Protein AF-A0A382FZZ2-F1 (afdb_monomer_lite)

Radius of gyration: 25.02 Å; chains: 1; bounding box: 49×43×67 Å

pLDDT: mean 79.89, std 11.91, range [37.25, 93.31]

Foldseek 3Di:
DDPDPPPDDPDDDDDDWDPDDKDKDWDKDDDPDPVDDIDIDIDIDDIPPDDQKDWDFWDDKDWDADPDQVPDPPSDRTDIDTHTDIDGPPDPPDDDDDDADPVRHD

Structure (mmCIF, N/CA/C/O backbone):
data_AF-A0A382FZZ2-F1
#
_entry.id   AF-A0A382FZZ2-F1
#
loop_
_atom_site.group_PDB
_atom_site.id
_atom_site.type_symbol
_atom_site.label_atom_id
_atom_site.label_alt_id
_atom_site.label_comp_id
_atom_site.label_asym_id
_atom_site.label_entity_id
_atom_site.label_seq_id
_atom_site.pdbx_PDB_ins_code
_atom_site.Cartn_x
_atom_site.Cartn_y
_atom_site.Cartn_z
_atom_site.occupancy
_atom_site.B_iso_or_equiv
_atom_site.auth_seq_id
_atom_site.auth_comp_id
_atom_site.auth_asym_id
_atom_site.auth_atom_id
_atom_site.pdbx_PDB_model_num
ATOM 1 N N . MET A 1 1 ? -27.585 -32.875 -39.257 1.00 37.25 1 MET A N 1
ATOM 2 C CA . MET A 1 1 ? -26.629 -32.694 -38.147 1.00 37.25 1 MET A CA 1
ATOM 3 C C . MET A 1 1 ? -25.947 -31.363 -38.400 1.00 37.25 1 MET A C 1
ATOM 5 O O . MET A 1 1 ? -25.185 -31.279 -39.349 1.00 37.25 1 MET A O 1
ATOM 9 N N . ASN A 1 2 ? -26.358 -30.299 -37.710 1.00 39.06 2 ASN A N 1
ATOM 10 C CA . ASN A 1 2 ? -25.849 -28.948 -37.953 1.00 39.06 2 ASN A CA 1
ATOM 11 C C . ASN A 1 2 ? -25.337 -28.413 -36.613 1.00 39.06 2 ASN A C 1
ATOM 13 O O . ASN A 1 2 ? -26.122 -28.051 -35.742 1.00 39.06 2 ASN A O 1
ATOM 17 N N . VAL A 1 3 ? -24.024 -28.528 -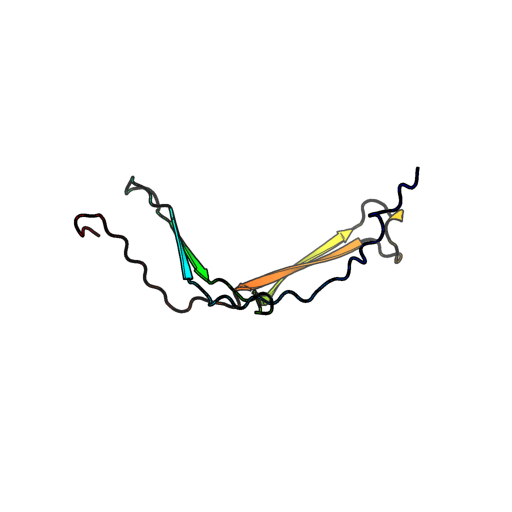36.417 1.00 53.41 3 VAL A N 1
ATOM 18 C CA . VAL A 1 3 ? -23.292 -28.116 -35.215 1.00 53.41 3 VAL A CA 1
ATOM 19 C C . VAL A 1 3 ? -22.624 -26.791 -35.560 1.00 53.41 3 VAL A C 1
ATOM 21 O O . VAL A 1 3 ? -21.484 -26.773 -36.000 1.00 53.41 3 VAL A O 1
ATOM 24 N N . LEU A 1 4 ? -23.372 -25.695 -35.464 1.00 53.62 4 LEU A N 1
ATOM 25 C CA . LEU A 1 4 ? -22.868 -24.336 -35.726 1.00 53.62 4 LEU A CA 1
ATOM 26 C C . LEU A 1 4 ? -23.446 -23.299 -34.745 1.00 53.62 4 LEU A C 1
ATOM 28 O O . LEU A 1 4 ? -23.337 -22.102 -34.964 1.00 53.62 4 LEU A O 1
ATOM 32 N N . GLY A 1 5 ? -24.067 -23.753 -33.652 1.00 49.72 5 GLY A N 1
ATOM 33 C CA . GLY A 1 5 ? -24.922 -22.909 -32.815 1.00 49.72 5 GLY A CA 1
ATOM 34 C C . GLY A 1 5 ? -24.243 -21.952 -31.829 1.00 49.72 5 GLY A C 1
ATOM 35 O O . GLY A 1 5 ? -24.954 -21.110 -31.300 1.00 49.72 5 GLY A O 1
ATOM 36 N N . CYS A 1 6 ? -22.935 -22.040 -31.546 1.00 57.19 6 CYS A N 1
ATOM 37 C CA . CYS A 1 6 ? -22.339 -21.244 -30.451 1.00 57.19 6 CYS A CA 1
ATOM 38 C C . CYS A 1 6 ? -20.872 -20.803 -30.656 1.00 57.19 6 CYS A C 1
ATOM 40 O O . CYS A 1 6 ? -20.178 -20.614 -29.666 1.00 57.19 6 CYS A O 1
ATOM 42 N N . ILE A 1 7 ? -20.349 -20.673 -31.884 1.00 58.19 7 ILE A N 1
ATOM 43 C CA . ILE A 1 7 ? -18.919 -20.306 -32.079 1.00 58.19 7 ILE A CA 1
ATOM 44 C C . ILE A 1 7 ? -18.717 -18.802 -32.366 1.00 58.19 7 ILE A C 1
ATOM 46 O O . ILE A 1 7 ? -17.592 -18.323 -32.372 1.00 58.19 7 ILE A O 1
ATOM 50 N N . THR A 1 8 ? -19.785 -18.021 -32.546 1.00 58.59 8 THR A N 1
ATOM 51 C CA . THR A 1 8 ? -19.684 -16.584 -32.862 1.00 58.59 8 THR A CA 1
ATOM 52 C C . THR A 1 8 ? -20.471 -15.738 -31.863 1.00 58.59 8 THR A C 1
ATOM 54 O O . THR A 1 8 ? -21.461 -15.105 -32.219 1.00 58.59 8 THR A O 1
ATOM 57 N N . THR A 1 9 ? -20.080 -15.760 -30.592 1.00 62.47 9 THR A N 1
ATOM 58 C CA . THR A 1 9 ? -20.335 -14.609 -29.717 1.00 62.47 9 THR A CA 1
ATOM 59 C C . THR A 1 9 ? -19.270 -13.575 -30.040 1.00 62.47 9 THR A C 1
ATOM 61 O O . THR A 1 9 ? -18.084 -13.869 -29.895 1.00 62.47 9 THR A O 1
ATOM 64 N N . GLU A 1 10 ? -19.676 -12.409 -30.538 1.00 67.31 10 GLU A N 1
ATOM 65 C CA . GLU A 1 10 ? -18.778 -11.262 -30.655 1.00 67.31 10 GLU A CA 1
ATOM 66 C C . GLU A 1 10 ? -18.313 -10.910 -29.239 1.00 67.31 10 GLU A C 1
ATOM 68 O O . GLU A 1 10 ? -19.096 -10.472 -28.402 1.00 67.31 10 GLU A O 1
ATOM 73 N N . THR A 1 11 ? -17.062 -11.240 -28.923 1.00 70.06 11 THR A N 1
ATOM 74 C CA . THR A 1 11 ? -16.418 -10.828 -27.677 1.00 70.06 11 THR A CA 1
ATOM 75 C C . THR A 1 11 ? -15.895 -9.422 -27.893 1.00 70.06 11 THR A C 1
ATOM 77 O O . THR A 1 11 ? -14.799 -9.242 -28.429 1.00 70.06 11 THR A O 1
ATOM 80 N N . GLU A 1 12 ? -16.705 -8.439 -27.532 1.00 78.94 12 GLU A N 1
ATOM 81 C CA . GLU A 1 12 ? -16.281 -7.052 -27.406 1.00 78.94 12 GLU A CA 1
ATOM 82 C C . GLU A 1 12 ? -15.930 -6.756 -25.948 1.00 78.94 12 GLU A C 1
ATOM 84 O O . GLU A 1 12 ? -16.530 -7.303 -25.022 1.00 78.94 12 GLU A O 1
ATOM 89 N N . TRP A 1 13 ? -14.892 -5.946 -25.752 1.00 84.81 13 TRP A N 1
ATOM 90 C CA . TRP A 1 13 ? -14.620 -5.374 -24.441 1.00 84.81 13 TRP A CA 1
ATOM 91 C C . TRP A 1 13 ? -15.734 -4.376 -24.132 1.00 84.81 13 TRP A C 1
ATOM 93 O O . TRP A 1 13 ? -16.031 -3.524 -24.968 1.00 84.81 13 TRP A O 1
ATOM 103 N N . GLU A 1 14 ? -16.337 -4.490 -22.954 1.00 77.94 14 GLU A N 1
ATOM 104 C CA . GLU A 1 14 ? -17.266 -3.494 -22.427 1.00 77.94 14 GLU A CA 1
ATOM 105 C C . GLU A 1 14 ? -16.570 -2.664 -21.350 1.00 77.94 14 GLU A C 1
ATOM 107 O O . GLU A 1 14 ? -15.728 -3.175 -20.603 1.00 77.94 14 GLU A O 1
ATOM 112 N N . ASP A 1 15 ? -16.917 -1.382 -21.279 1.00 80.06 15 ASP A N 1
ATOM 113 C CA . ASP A 1 15 ? -16.497 -0.535 -20.171 1.00 80.06 15 ASP A CA 1
ATOM 114 C C . ASP A 1 15 ? -17.221 -1.010 -18.906 1.00 80.06 15 ASP A C 1
ATOM 116 O O . ASP A 1 15 ? -18.453 -1.052 -18.854 1.00 80.06 15 ASP A O 1
ATOM 120 N N . LEU A 1 16 ? -16.448 -1.404 -17.893 1.00 78.81 16 LEU A N 1
ATOM 121 C CA . LEU A 1 16 ? -16.973 -1.847 -16.608 1.00 78.81 16 LEU A CA 1
ATOM 122 C C . LEU A 1 16 ? -16.907 -0.682 -15.622 1.00 78.81 16 LEU A C 1
ATOM 124 O O . LEU A 1 16 ? -15.822 -0.247 -15.243 1.00 78.81 16 LEU A O 1
ATOM 128 N N . GLU A 1 17 ? -18.071 -0.208 -15.194 1.00 74.69 17 GLU A N 1
ATOM 129 C CA . GLU A 1 17 ? -18.210 0.805 -14.150 1.00 74.69 17 GLU A CA 1
ATOM 130 C C . GLU A 1 17 ? -18.813 0.154 -12.898 1.00 74.69 17 GLU A C 1
ATOM 132 O O . GLU A 1 17 ? -19.654 -0.745 -12.987 1.00 74.69 17 GLU A O 1
ATOM 137 N N . SER A 1 18 ? -18.344 0.569 -11.724 1.00 71.56 18 SER A N 1
ATOM 138 C CA . SER A 1 18 ? -18.794 0.063 -10.427 1.00 71.56 18 SER A CA 1
ATOM 139 C C . SER A 1 18 ? -19.380 1.228 -9.641 1.00 71.56 18 SER A C 1
ATOM 141 O O . SER A 1 18 ? -18.666 2.178 -9.359 1.00 71.56 18 SER A O 1
ATOM 143 N N . ASP A 1 19 ? -20.656 1.144 -9.262 1.00 73.44 19 ASP A N 1
ATOM 144 C CA . ASP A 1 19 ? -21.380 2.173 -8.499 1.00 73.44 19 ASP A CA 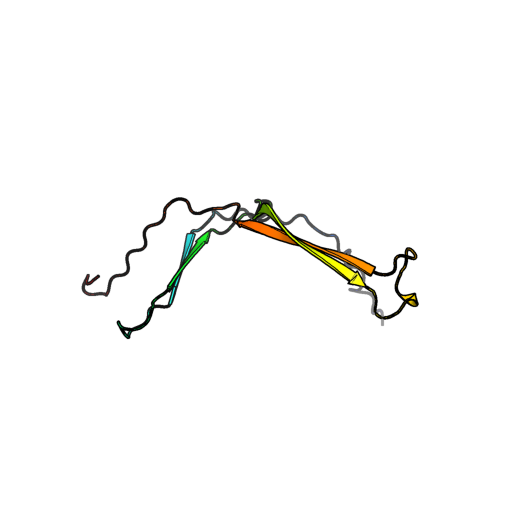1
ATOM 145 C C . ASP A 1 19 ? -21.375 1.916 -6.979 1.00 73.44 19 ASP A C 1
ATOM 147 O O . ASP A 1 19 ? -22.207 2.443 -6.236 1.00 73.44 19 ASP A O 1
ATOM 151 N N . TYR A 1 20 ? -20.455 1.074 -6.503 1.00 75.25 20 TYR A N 1
ATOM 152 C CA . TYR A 1 20 ? -20.331 0.749 -5.088 1.00 75.25 20 TYR A CA 1
ATOM 153 C C . TYR A 1 20 ? -19.691 1.892 -4.298 1.00 75.25 20 TYR A C 1
ATOM 155 O O . TYR A 1 20 ? -18.559 2.281 -4.563 1.00 75.25 20 TYR A O 1
ATOM 163 N N . ASP A 1 21 ? -20.372 2.338 -3.240 1.00 79.75 21 ASP A N 1
ATOM 164 C CA . ASP A 1 21 ? -19.787 3.254 -2.259 1.00 79.75 21 ASP A CA 1
ATOM 165 C C . ASP A 1 21 ? -18.472 2.695 -1.692 1.00 79.75 21 ASP A C 1
ATOM 167 O O . ASP A 1 21 ? -18.380 1.523 -1.307 1.00 79.75 21 ASP A O 1
ATOM 171 N N . HIS A 1 22 ? -17.461 3.558 -1.564 1.00 78.88 22 HIS A N 1
ATOM 172 C CA . HIS A 1 22 ? -16.190 3.157 -0.974 1.00 78.88 22 HIS A CA 1
ATOM 173 C C . HIS A 1 22 ? -16.347 2.727 0.488 1.00 78.88 22 HIS A C 1
ATOM 175 O O . HIS A 1 22 ? -16.927 3.439 1.311 1.00 78.88 22 HIS A O 1
ATOM 181 N N . VAL A 1 23 ? -15.729 1.602 0.847 1.00 84.06 23 VAL A N 1
ATOM 182 C CA . VAL A 1 23 ? -15.720 1.072 2.212 1.00 84.06 23 VAL A CA 1
ATOM 183 C C . VAL A 1 23 ? -14.290 0.999 2.737 1.00 84.06 23 VAL A C 1
ATOM 185 O O . VAL A 1 23 ? -13.355 0.626 2.023 1.00 84.06 23 VAL A O 1
ATOM 188 N N . LEU A 1 24 ? -14.124 1.334 4.018 1.00 85.06 24 LEU A N 1
ATOM 189 C CA . LEU A 1 24 ? -12.888 1.101 4.756 1.00 85.06 24 LEU A CA 1
ATOM 190 C C . LEU A 1 24 ? -12.865 -0.340 5.285 1.00 85.06 24 LEU A C 1
ATOM 192 O O . LEU A 1 24 ? -13.651 -0.713 6.154 1.00 85.06 24 LEU A O 1
ATOM 196 N N . ASN A 1 25 ? -11.939 -1.140 4.776 1.00 85.38 25 ASN A N 1
ATOM 197 C CA . ASN A 1 25 ? -11.651 -2.492 5.227 1.00 85.38 25 ASN A CA 1
ATOM 198 C C . ASN A 1 25 ? -10.571 -2.470 6.310 1.00 85.38 25 ASN A C 1
ATOM 200 O O . ASN A 1 25 ? -9.503 -1.879 6.135 1.00 85.38 25 ASN A O 1
ATOM 204 N N . VAL A 1 26 ? -10.839 -3.167 7.414 1.00 88.19 26 VAL A N 1
ATOM 205 C CA . VAL A 1 26 ? -9.909 -3.329 8.536 1.00 88.19 26 VAL A CA 1
ATOM 206 C C . VAL A 1 26 ? -9.570 -4.809 8.669 1.00 88.19 26 VAL A C 1
ATOM 208 O O . VAL A 1 26 ? -10.462 -5.636 8.851 1.00 88.19 26 VAL A O 1
ATOM 211 N N . PHE A 1 27 ? -8.286 -5.149 8.587 1.00 88.69 27 PHE A N 1
ATOM 212 C CA . PHE A 1 27 ? -7.792 -6.512 8.769 1.00 88.69 27 PHE A CA 1
ATOM 213 C C . PHE A 1 27 ? -6.837 -6.564 9.958 1.00 88.69 27 PHE A C 1
ATOM 215 O O . PHE A 1 27 ? -5.839 -5.853 9.983 1.00 88.69 27 PHE A O 1
ATOM 222 N N . GLY A 1 28 ? -7.131 -7.405 10.946 1.00 88.62 28 GLY A N 1
ATOM 223 C CA . GLY A 1 28 ? -6.312 -7.551 12.147 1.00 88.62 28 GLY A CA 1
ATOM 224 C C . GLY A 1 28 ? -5.719 -8.951 12.263 1.00 88.62 28 GLY A C 1
ATOM 225 O O . GLY A 1 28 ? -6.451 -9.937 12.243 1.00 88.62 28 GLY A O 1
ATOM 226 N N . LEU A 1 29 ? -4.405 -9.035 12.451 1.00 90.69 29 LEU A N 1
ATOM 227 C CA . LEU A 1 29 ? -3.718 -10.219 12.959 1.00 90.69 29 LEU A CA 1
ATOM 228 C C . LEU A 1 29 ? -3.346 -9.949 14.414 1.00 90.69 29 LEU A C 1
ATOM 230 O O . LEU A 1 29 ? -2.336 -9.304 14.697 1.00 90.69 29 LEU A O 1
ATOM 234 N N . ILE A 1 30 ? -4.190 -10.414 15.331 1.00 89.31 30 ILE A N 1
ATOM 235 C CA . ILE A 1 30 ? -3.999 -10.204 16.765 1.00 89.31 30 ILE A CA 1
ATOM 236 C C . ILE A 1 30 ? -3.271 -11.407 17.350 1.00 89.31 30 ILE A C 1
ATOM 238 O O . ILE A 1 30 ? -3.753 -12.539 17.265 1.00 89.31 30 ILE A O 1
ATOM 242 N N . ASN A 1 31 ? -2.104 -11.159 17.936 1.00 89.69 31 ASN A N 1
ATOM 243 C CA . ASN A 1 31 ? -1.382 -12.177 18.675 1.00 89.69 31 ASN A CA 1
ATOM 244 C C . ASN A 1 31 ? -1.921 -12.257 20.106 1.00 89.69 31 ASN A C 1
ATOM 246 O O . ASN A 1 31 ? -2.114 -11.239 20.764 1.00 89.69 31 ASN A O 1
ATOM 250 N N . LEU A 1 32 ? -2.170 -13.478 20.576 1.00 88.12 32 LEU A N 1
ATOM 251 C CA . LEU A 1 32 ? -2.613 -13.728 21.949 1.00 88.12 32 LEU A CA 1
ATOM 252 C C . LEU A 1 32 ? -1.444 -13.709 22.944 1.00 88.12 32 LEU A C 1
ATOM 254 O O . LEU A 1 32 ? -1.668 -13.604 24.147 1.00 88.12 32 LEU A O 1
ATOM 258 N N . ASP A 1 33 ? -0.212 -13.835 22.448 1.00 90.25 33 ASP A N 1
ATOM 259 C CA . ASP A 1 33 ? 1.010 -13.650 23.220 1.00 90.25 33 ASP A CA 1
ATOM 260 C C . ASP A 1 33 ? 1.425 -12.171 23.189 1.00 90.25 33 ASP A C 1
ATOM 262 O O . ASP A 1 33 ? 1.689 -11.614 22.122 1.00 90.25 33 ASP A O 1
ATOM 266 N N . SER A 1 34 ? 1.493 -11.542 24.366 1.00 84.69 34 SER A N 1
ATOM 267 C CA . SER A 1 34 ? 1.836 -10.124 24.523 1.00 84.69 34 SER A CA 1
ATOM 268 C C . SER A 1 34 ? 3.272 -9.789 24.128 1.00 84.69 34 SER A C 1
ATOM 270 O O . SER A 1 34 ? 3.573 -8.626 23.869 1.00 84.69 34 SER A O 1
ATOM 272 N N . ASP A 1 35 ? 4.158 -10.786 24.085 1.00 92.69 35 ASP A N 1
ATOM 273 C CA . ASP A 1 35 ? 5.556 -10.589 23.696 1.00 92.69 35 ASP A CA 1
ATOM 274 C C . ASP A 1 35 ? 5.740 -10.591 22.170 1.00 92.69 35 ASP A C 1
ATOM 276 O O . ASP A 1 35 ? 6.839 -10.354 21.663 1.00 92.69 35 ASP A O 1
ATOM 280 N N . GLN A 1 36 ? 4.668 -10.854 21.420 1.00 91.81 36 GLN A N 1
ATOM 281 C CA . GLN A 1 36 ? 4.664 -10.891 19.966 1.00 91.81 36 GLN A CA 1
ATOM 282 C C . GLN A 1 36 ? 3.854 -9.734 19.380 1.00 91.81 36 GLN A C 1
ATOM 284 O O . GLN A 1 36 ? 2.850 -9.278 19.925 1.00 91.81 36 GLN A O 1
ATOM 289 N N . THR A 1 37 ? 4.280 -9.256 18.214 1.00 91.88 37 THR A N 1
ATOM 290 C CA . THR A 1 37 ? 3.627 -8.129 17.546 1.00 91.88 37 THR A CA 1
ATOM 291 C C . THR A 1 37 ? 2.279 -8.536 16.952 1.00 91.88 37 THR A C 1
ATOM 293 O O . THR A 1 37 ? 2.165 -9.554 16.268 1.00 91.88 37 THR A O 1
ATOM 296 N N . SER A 1 38 ? 1.270 -7.699 17.188 1.00 90.31 38 SER A N 1
ATOM 297 C CA . SER A 1 38 ? -0.007 -7.724 16.471 1.00 90.31 38 SER A CA 1
ATOM 298 C C . SER A 1 38 ? 0.020 -6.716 15.324 1.00 90.31 38 SER A C 1
ATOM 300 O O . SER A 1 38 ? 0.697 -5.693 15.410 1.00 90.31 38 SER A O 1
ATOM 302 N N . PHE A 1 39 ? -0.738 -6.981 14.265 1.00 91.44 39 PHE A N 1
ATOM 303 C CA . PHE A 1 39 ? -0.785 -6.138 13.073 1.00 91.44 39 PHE A CA 1
ATOM 304 C C . PHE A 1 39 ? -2.222 -5.744 12.753 1.00 91.44 39 PHE A C 1
ATOM 306 O O . PHE A 1 39 ? -3.123 -6.578 12.809 1.00 91.44 39 PHE A O 1
ATOM 313 N N . ILE A 1 40 ? -2.428 -4.483 12.382 1.00 89.50 40 ILE A N 1
ATOM 314 C CA . ILE A 1 40 ? -3.703 -3.972 11.879 1.00 89.50 40 ILE A CA 1
ATOM 315 C C . ILE A 1 40 ? -3.423 -3.306 10.532 1.00 89.50 40 ILE A C 1
ATOM 317 O O . ILE A 1 40 ? -2.642 -2.362 10.455 1.00 89.50 40 ILE A O 1
ATOM 321 N N . GLY A 1 41 ? -4.033 -3.832 9.475 1.00 86.62 41 GLY A N 1
ATOM 322 C CA . GLY A 1 41 ? -4.030 -3.274 8.129 1.00 86.62 41 GLY A CA 1
ATOM 323 C C . GLY A 1 41 ? -5.339 -2.543 7.839 1.00 86.62 41 GLY A C 1
ATOM 324 O O . GLY A 1 41 ? -6.417 -3.008 8.216 1.00 86.62 41 GLY A O 1
ATOM 325 N N . LEU A 1 42 ? -5.233 -1.404 7.161 1.00 86.75 42 LEU A N 1
ATOM 326 C CA . LEU A 1 42 ? -6.343 -0.545 6.756 1.00 86.75 42 LEU A CA 1
ATOM 327 C C . LEU A 1 42 ? -6.289 -0.367 5.239 1.00 86.75 42 LEU A C 1
ATOM 329 O O . LEU A 1 42 ? -5.245 -0.005 4.702 1.00 86.75 42 LEU A O 1
ATOM 333 N N . TYR A 1 43 ? -7.406 -0.612 4.559 1.00 84.19 43 TYR A N 1
ATOM 334 C CA . TYR A 1 43 ? -7.504 -0.521 3.102 1.00 84.19 43 TYR A CA 1
ATOM 335 C C . TYR A 1 43 ? -8.844 0.099 2.712 1.00 84.19 43 TYR A C 1
ATOM 337 O O . TYR A 1 43 ? -9.875 -0.314 3.229 1.00 84.19 43 TYR A O 1
ATOM 345 N N . ARG A 1 44 ? -8.871 1.051 1.781 1.00 81.69 44 ARG A N 1
ATOM 346 C CA . ARG A 1 44 ? -10.116 1.588 1.205 1.00 81.69 44 ARG A CA 1
ATOM 347 C C . ARG A 1 44 ? -10.364 0.923 -0.152 1.00 81.69 44 ARG A C 1
ATOM 349 O O . ARG A 1 44 ? -9.414 0.711 -0.899 1.00 81.69 44 ARG A O 1
ATOM 356 N N . THR A 1 45 ? -11.612 0.580 -0.466 1.00 81.44 45 THR A N 1
ATOM 357 C CA . THR A 1 45 ? -11.972 0.176 -1.836 1.00 81.44 45 THR A CA 1
ATOM 358 C C . THR A 1 45 ? -11.898 1.384 -2.763 1.00 81.44 45 THR A C 1
ATOM 360 O O . THR A 1 45 ? -12.356 2.457 -2.386 1.00 81.44 45 THR A O 1
ATOM 363 N N . THR A 1 46 ? -11.346 1.227 -3.959 1.00 76.00 46 THR A N 1
ATOM 364 C CA . THR A 1 46 ? -11.292 2.285 -4.979 1.00 76.00 46 THR A CA 1
ATOM 365 C C . THR A 1 46 ? -12.257 1.973 -6.111 1.00 76.00 46 THR A C 1
ATOM 367 O O . THR A 1 46 ? -12.593 0.802 -6.318 1.00 76.00 46 THR A O 1
ATOM 370 N N . ASP A 1 47 ? -12.664 2.999 -6.849 1.00 79.50 47 ASP A N 1
ATOM 371 C CA . ASP A 1 47 ? -13.377 2.785 -8.108 1.00 79.50 47 ASP A CA 1
ATOM 372 C C . ASP A 1 47 ? -12.420 2.209 -9.158 1.00 79.50 47 ASP A C 1
ATOM 374 O O . ASP A 1 47 ? -11.194 2.229 -8.994 1.00 79.50 47 ASP A O 1
ATOM 378 N N . LEU A 1 48 ? -12.976 1.645 -10.232 1.00 80.69 48 LEU A N 1
ATOM 379 C CA . LEU A 1 48 ? -12.177 1.043 -11.304 1.00 80.69 48 LEU A CA 1
ATOM 380 C C . LEU A 1 48 ? -11.389 2.090 -12.102 1.00 80.69 48 LEU A C 1
ATOM 382 O O . LEU A 1 48 ? -10.333 1.772 -12.648 1.00 80.69 48 LEU A O 1
ATOM 386 N N . ASP A 1 49 ? -11.894 3.321 -12.161 1.00 81.06 49 ASP A N 1
ATOM 387 C CA . ASP A 1 49 ? -11.283 4.470 -12.826 1.00 81.06 49 ASP A CA 1
ATOM 388 C C . ASP A 1 49 ? -10.531 5.404 -11.858 1.00 81.06 49 ASP A C 1
ATOM 390 O O . ASP A 1 49 ? -9.825 6.316 -12.299 1.00 81.06 49 ASP A O 1
ATOM 394 N N . GLU A 1 50 ? -10.624 5.167 -10.544 1.00 83.50 50 GLU A N 1
ATOM 395 C CA . GLU A 1 50 ? -9.872 5.921 -9.543 1.00 83.50 50 GLU A CA 1
ATOM 396 C C . GLU A 1 50 ? -8.378 5.582 -9.641 1.00 83.50 50 GLU A C 1
ATOM 398 O O . GLU A 1 50 ? -7.958 4.426 -9.768 1.00 83.50 50 GLU A O 1
ATOM 403 N N . LEU A 1 51 ? -7.535 6.615 -9.564 1.00 84.31 51 LEU A N 1
ATOM 404 C CA . LEU A 1 51 ? -6.090 6.431 -9.542 1.00 84.31 51 LEU A CA 1
ATOM 405 C C . LEU A 1 51 ? -5.725 5.567 -8.327 1.00 84.31 51 LEU A C 1
ATOM 407 O O . LEU A 1 51 ? -6.071 5.905 -7.201 1.00 84.31 51 LEU A O 1
ATOM 411 N N . SER A 1 52 ? -5.008 4.463 -8.544 1.00 82.25 52 SER A N 1
ATOM 412 C CA . SER A 1 52 ? -4.573 3.580 -7.451 1.00 82.25 52 SER A CA 1
ATOM 413 C C . SER A 1 52 ? -3.260 4.049 -6.817 1.00 82.25 52 SER A C 1
ATOM 415 O O . SER A 1 52 ? -3.056 3.923 -5.607 1.00 82.25 52 SER A O 1
ATOM 417 N N . GLN A 1 53 ? -2.361 4.610 -7.628 1.00 87.19 53 GLN A N 1
ATOM 418 C CA . GLN A 1 53 ? -0.986 4.906 -7.244 1.00 87.19 53 GLN A CA 1
ATOM 419 C C . GLN A 1 53 ? -0.506 6.232 -7.839 1.00 87.19 53 GLN A C 1
ATOM 421 O O . GLN A 1 53 ? -0.777 6.536 -9.000 1.00 87.19 53 GLN A O 1
ATOM 426 N N . ILE A 1 54 ? 0.239 7.002 -7.051 1.00 88.88 54 ILE A N 1
ATOM 427 C CA . ILE A 1 54 ? 0.897 8.242 -7.465 1.00 88.88 54 ILE A CA 1
ATOM 428 C C . ILE A 1 54 ? 2.378 7.943 -7.661 1.00 88.88 54 ILE A C 1
ATOM 430 O O . ILE A 1 54 ? 3.017 7.327 -6.812 1.00 88.88 54 ILE A O 1
ATOM 434 N N . PHE A 1 55 ? 2.928 8.372 -8.796 1.00 91.75 55 PHE A N 1
ATOM 435 C CA . PHE A 1 55 ? 4.359 8.274 -9.060 1.00 91.75 55 PHE A CA 1
ATOM 436 C C . PHE A 1 55 ? 5.136 9.256 -8.181 1.00 91.75 55 PHE A C 1
ATOM 438 O O . PHE A 1 55 ? 4.873 10.459 -8.215 1.00 91.75 55 PHE A O 1
ATOM 445 N N . ILE A 1 56 ? 6.124 8.743 -7.448 1.00 93.31 56 ILE A N 1
ATOM 446 C CA . ILE A 1 56 ? 6.942 9.532 -6.519 1.00 93.31 56 ILE A CA 1
ATOM 447 C C . ILE A 1 56 ? 8.369 9.695 -7.018 1.00 93.31 56 ILE A C 1
ATOM 449 O O . ILE A 1 56 ? 8.978 10.750 -6.837 1.00 93.31 56 ILE A O 1
ATOM 453 N N . GLY A 1 57 ? 8.905 8.686 -7.695 1.00 92.31 57 GLY A N 1
ATOM 454 C CA . GLY A 1 57 ? 10.241 8.774 -8.255 1.00 92.31 57 GLY A CA 1
ATOM 455 C C . GLY A 1 57 ? 10.713 7.467 -8.858 1.00 92.31 57 GLY A C 1
ATOM 456 O O . GLY A 1 57 ? 10.000 6.471 -8.875 1.00 92.31 57 GLY A O 1
ATOM 457 N N . VAL A 1 58 ? 11.946 7.485 -9.346 1.00 91.94 58 VAL A N 1
ATOM 458 C CA . VAL A 1 58 ? 12.641 6.291 -9.825 1.00 91.94 58 VAL A CA 1
ATOM 459 C C . VAL A 1 58 ? 13.587 5.832 -8.724 1.00 91.94 58 VAL A C 1
ATOM 461 O O . VAL A 1 58 ? 14.407 6.630 -8.271 1.00 91.94 58 VAL A O 1
ATOM 464 N N . ASP A 1 59 ? 13.460 4.577 -8.298 1.00 90.12 59 ASP A N 1
ATOM 465 C CA . ASP A 1 59 ? 14.382 3.958 -7.344 1.00 90.12 59 ASP A CA 1
ATOM 466 C C . ASP A 1 59 ? 15.670 3.537 -8.052 1.00 90.12 59 ASP A C 1
ATOM 468 O O . ASP A 1 59 ? 16.761 4.017 -7.742 1.00 90.12 59 ASP A O 1
ATOM 472 N N . THR A 1 60 ? 15.529 2.675 -9.061 1.00 89.44 60 THR A N 1
ATOM 473 C CA . THR A 1 60 ? 16.660 2.003 -9.695 1.00 89.44 60 THR A CA 1
ATOM 474 C C . THR A 1 60 ? 16.511 2.010 -11.212 1.00 89.44 60 THR A C 1
ATOM 476 O O . THR A 1 60 ? 15.450 1.719 -11.758 1.00 89.44 60 THR A O 1
ATOM 479 N N . VAL A 1 61 ? 17.608 2.312 -11.909 1.00 91.50 61 VAL A N 1
ATOM 480 C CA . VAL A 1 61 ? 17.725 2.154 -13.364 1.00 91.50 61 VAL A CA 1
ATOM 481 C C . VAL A 1 61 ? 18.827 1.145 -13.648 1.00 91.50 61 VAL A C 1
ATOM 483 O O . VAL A 1 61 ? 19.971 1.342 -13.237 1.00 91.50 61 VAL A O 1
ATOM 486 N N . GLY A 1 62 ? 18.485 0.069 -14.352 1.00 89.31 62 GLY A N 1
ATOM 487 C CA . GLY A 1 62 ? 19.415 -0.990 -14.737 1.00 89.31 62 GLY A CA 1
ATOM 488 C C . GLY A 1 62 ? 19.314 -1.319 -16.220 1.00 89.31 62 GLY A C 1
ATOM 489 O O . GLY A 1 62 ? 18.240 -1.220 -16.803 1.00 89.31 62 GLY A O 1
ATOM 490 N N . TYR A 1 63 ? 20.429 -1.718 -16.826 1.00 90.62 63 TYR A N 1
ATOM 491 C CA . TYR A 1 63 ? 20.453 -2.247 -18.188 1.00 90.62 63 TYR A CA 1
ATOM 492 C C . TYR A 1 63 ? 20.682 -3.754 -18.131 1.00 90.62 63 TYR A C 1
ATOM 494 O O . TYR A 1 63 ? 21.616 -4.210 -17.468 1.00 90.62 63 TYR A O 1
ATOM 502 N N . TYR A 1 64 ? 19.820 -4.507 -18.805 1.00 89.06 64 TYR A N 1
ATOM 503 C CA . TYR A 1 64 ? 19.902 -5.956 -18.910 1.00 89.06 64 TYR A CA 1
ATOM 504 C C . TYR A 1 64 ? 20.232 -6.328 -20.347 1.00 89.06 64 TYR A C 1
ATOM 506 O O . TYR A 1 64 ? 19.466 -6.033 -21.261 1.00 89.06 64 TYR A O 1
ATOM 514 N N . GLU A 1 65 ? 21.380 -6.968 -20.535 1.00 90.62 65 GLU A N 1
ATOM 515 C CA . GLU A 1 65 ? 21.787 -7.514 -21.827 1.00 90.62 65 GLU A CA 1
ATOM 516 C C . GLU A 1 65 ? 20.985 -8.782 -22.136 1.00 90.62 65 GLU A C 1
ATOM 518 O O . GLU A 1 65 ? 20.704 -9.589 -21.245 1.00 90.62 65 GLU A O 1
ATOM 523 N N . TYR A 1 66 ? 20.609 -8.966 -23.401 1.00 84.56 66 TYR A N 1
ATOM 524 C CA . TYR A 1 66 ? 20.010 -10.222 -23.834 1.00 84.56 66 TYR A CA 1
ATOM 525 C C . TYR A 1 66 ? 21.074 -11.322 -23.841 1.00 84.56 66 TYR A C 1
ATOM 527 O O . TYR A 1 66 ? 22.172 -11.130 -24.353 1.00 84.56 66 TYR A O 1
ATOM 535 N N . GLU A 1 67 ? 20.739 -12.500 -23.311 1.00 79.94 67 GLU A N 1
ATOM 536 C CA . GLU A 1 67 ? 21.661 -13.647 -23.325 1.00 79.94 67 GLU A CA 1
ATOM 537 C C . GLU A 1 67 ? 21.888 -14.211 -24.742 1.00 79.94 67 GLU A C 1
ATOM 539 O O . GLU A 1 67 ? 22.927 -14.813 -24.999 1.00 79.94 67 GLU A O 1
ATOM 544 N N . ASP A 1 68 ? 20.941 -13.985 -25.661 1.00 77.44 68 ASP A N 1
ATOM 545 C CA . ASP A 1 68 ? 21.005 -14.396 -27.066 1.00 77.44 68 ASP A CA 1
ATOM 546 C C . ASP A 1 68 ? 20.876 -13.166 -27.983 1.00 77.44 68 ASP A C 1
ATOM 548 O O . ASP A 1 68 ? 19.857 -12.469 -27.953 1.00 77.44 68 ASP A O 1
ATOM 552 N N . GLU A 1 69 ? 21.872 -12.939 -28.846 1.00 62.84 69 GLU A N 1
ATOM 553 C CA . GLU A 1 69 ? 21.937 -11.798 -29.782 1.00 62.84 69 GLU A CA 1
ATOM 554 C C . GLU A 1 69 ? 20.768 -11.765 -30.795 1.00 62.84 69 GLU A C 1
ATOM 556 O O . GLU A 1 69 ? 20.400 -10.700 -31.294 1.00 62.84 69 GLU A O 1
ATOM 561 N N . ASP A 1 70 ? 20.123 -12.911 -31.045 1.00 65.69 70 ASP A N 1
ATOM 562 C CA . ASP A 1 70 ? 19.023 -13.068 -32.011 1.00 65.69 70 ASP A CA 1
ATOM 563 C C . ASP A 1 70 ? 17.644 -12.606 -31.488 1.00 65.69 70 ASP A C 1
ATOM 565 O O . ASP A 1 70 ? 16.651 -12.689 -32.213 1.00 65.69 70 ASP A O 1
ATOM 569 N N . LYS A 1 71 ? 17.542 -12.140 -30.233 1.00 63.81 71 LYS A N 1
ATOM 570 C CA . LYS A 1 71 ? 16.264 -11.704 -29.626 1.00 63.81 71 LYS A CA 1
ATOM 571 C C . LYS A 1 71 ? 15.991 -10.207 -29.710 1.00 63.81 71 LYS A C 1
ATOM 573 O O . LYS A 1 71 ? 14.947 -9.756 -29.244 1.00 63.81 71 LYS A O 1
ATOM 578 N N . SER A 1 72 ? 16.900 -9.442 -30.299 1.00 66.44 72 SER A N 1
ATOM 579 C CA . SER A 1 72 ? 16.680 -8.018 -30.511 1.00 66.44 72 SER A CA 1
ATOM 580 C C . SER A 1 72 ? 15.849 -7.798 -31.777 1.00 66.44 72 SER A C 1
ATOM 582 O O . SER A 1 72 ? 16.345 -7.925 -32.894 1.00 66.44 72 SER A O 1
ATOM 584 N N . GLU A 1 73 ? 14.562 -7.474 -31.622 1.00 66.44 73 GLU A N 1
ATOM 585 C CA . GLU A 1 73 ? 13.722 -7.075 -32.766 1.00 66.44 73 GLU A CA 1
ATOM 586 C C . GLU A 1 73 ? 14.235 -5.769 -33.412 1.00 66.44 73 GLU A C 1
ATOM 588 O O . GLU A 1 73 ? 14.043 -5.538 -34.609 1.00 66.44 73 GLU A O 1
ATOM 593 N N . ASP A 1 74 ? 14.993 -4.978 -32.644 1.00 73.81 74 ASP A N 1
ATOM 594 C CA . ASP A 1 74 ? 15.417 -3.620 -32.993 1.00 73.81 74 ASP A CA 1
ATOM 595 C C . ASP A 1 74 ? 16.936 -3.516 -33.246 1.00 73.81 74 ASP A C 1
ATOM 597 O O . ASP A 1 74 ? 17.447 -2.446 -33.580 1.00 73.81 74 ASP A O 1
ATOM 601 N N . GLY A 1 75 ? 17.682 -4.616 -33.070 1.00 71.00 75 GLY A N 1
ATOM 602 C CA . GLY A 1 75 ? 19.149 -4.625 -33.102 1.00 71.00 75 GLY A CA 1
ATO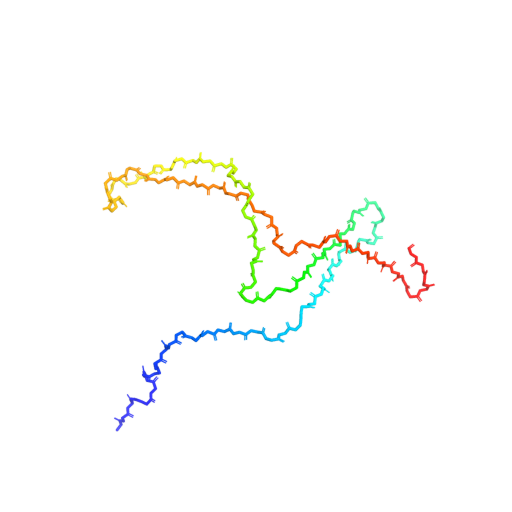M 603 C C . GLY A 1 75 ? 19.828 -4.106 -31.825 1.00 71.00 75 GLY A C 1
ATOM 604 O O . GLY A 1 75 ? 21.049 -3.939 -31.815 1.00 71.00 75 GLY A O 1
ATOM 605 N N . GLU A 1 76 ? 19.071 -3.829 -30.758 1.00 75.06 76 GLU A N 1
ATOM 606 C CA . GLU A 1 76 ? 19.619 -3.453 -29.450 1.00 75.06 76 GLU A CA 1
ATOM 607 C C . GLU A 1 76 ? 20.029 -4.678 -28.619 1.00 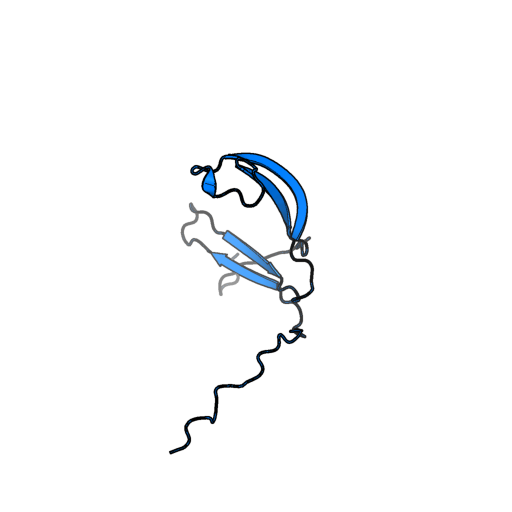75.06 76 GLU A C 1
ATOM 609 O O . GLU A 1 76 ? 19.267 -5.625 -28.460 1.00 75.06 76 GLU A O 1
ATOM 614 N N . GLY A 1 77 ? 21.225 -4.653 -28.025 1.00 84.25 77 GLY A N 1
ATOM 615 C CA . GLY A 1 77 ? 21.780 -5.785 -27.266 1.00 84.25 77 GLY A CA 1
ATOM 616 C C . GLY A 1 77 ? 21.152 -6.037 -25.887 1.00 84.25 77 GLY A C 1
ATOM 617 O O . GLY A 1 77 ? 21.711 -6.806 -25.108 1.00 84.25 77 GLY A O 1
ATOM 618 N N . GLY A 1 78 ? 20.044 -5.379 -25.541 1.00 86.56 78 GLY A N 1
ATOM 619 C CA . GLY A 1 78 ? 19.443 -5.431 -24.210 1.00 86.56 78 GLY A CA 1
ATOM 620 C C . GLY A 1 78 ? 18.280 -4.456 -24.034 1.00 86.56 78 GLY A C 1
ATOM 621 O O . GLY A 1 78 ? 17.793 -3.877 -25.001 1.00 86.56 78 GLY A O 1
ATOM 622 N N . TYR A 1 79 ? 17.833 -4.270 -22.791 1.00 88.12 79 TYR A N 1
ATOM 623 C CA . TYR A 1 79 ? 16.758 -3.344 -22.431 1.00 88.12 79 TYR A CA 1
ATOM 624 C C . TYR A 1 79 ? 17.010 -2.659 -21.084 1.00 88.12 79 TYR A C 1
ATOM 626 O O . TYR A 1 79 ? 17.675 -3.189 -20.191 1.00 88.12 79 TYR A O 1
ATOM 634 N N . TRP A 1 80 ? 16.454 -1.457 -20.928 1.00 89.69 80 TRP A N 1
ATOM 635 C CA . TRP A 1 80 ? 16.464 -0.729 -19.661 1.00 89.69 80 TRP A CA 1
ATOM 636 C C . TRP A 1 80 ? 15.282 -1.149 -18.788 1.00 89.69 80 TRP A C 1
ATOM 638 O O . TRP A 1 80 ? 14.139 -1.177 -19.238 1.00 89.69 80 TRP A O 1
ATOM 648 N N . VAL A 1 81 ? 15.557 -1.421 -17.517 1.00 90.25 81 VAL A N 1
ATOM 649 C CA . VAL A 1 81 ? 14.559 -1.610 -16.465 1.00 90.25 81 VAL A CA 1
ATOM 650 C C . VAL A 1 81 ? 14.595 -0.394 -15.561 1.00 90.25 81 VAL A C 1
ATOM 652 O O . VAL A 1 81 ? 15.653 -0.015 -15.054 1.00 90.25 81 VAL A O 1
ATOM 655 N N . ILE A 1 82 ? 13.428 0.209 -15.369 1.00 90.69 82 ILE A N 1
ATOM 656 C CA . ILE A 1 82 ? 13.223 1.338 -14.471 1.00 90.69 82 ILE A CA 1
ATOM 657 C C . ILE A 1 82 ? 12.305 0.844 -13.361 1.00 90.69 82 ILE A C 1
ATOM 659 O O . ILE A 1 82 ? 11.124 0.598 -13.602 1.00 90.69 82 ILE A O 1
ATOM 663 N N . ASP A 1 83 ? 12.851 0.692 -12.162 1.00 90.69 83 ASP A N 1
ATOM 664 C CA . ASP A 1 83 ? 12.062 0.438 -10.965 1.00 90.69 83 ASP A CA 1
ATOM 665 C C . ASP A 1 83 ? 11.625 1.781 -10.377 1.00 90.69 83 ASP A C 1
ATOM 667 O O . ASP A 1 83 ? 12.455 2.647 -10.083 1.00 90.69 83 ASP A O 1
ATOM 671 N N . SER A 1 84 ? 10.315 1.990 -10.286 1.00 93.06 84 SER A N 1
ATOM 672 C CA . SER A 1 84 ? 9.716 3.256 -9.865 1.00 93.06 84 SER A CA 1
ATOM 673 C C . SER A 1 84 ? 9.013 3.097 -8.526 1.00 93.06 84 SER A C 1
ATOM 675 O O . SER A 1 84 ? 8.346 2.100 -8.266 1.00 93.06 84 SER A O 1
ATOM 677 N N . ILE A 1 85 ? 9.139 4.116 -7.684 1.00 90.50 85 ILE A N 1
ATOM 678 C CA . ILE A 1 85 ? 8.486 4.199 -6.384 1.00 90.50 85 ILE A CA 1
ATOM 679 C C . ILE A 1 85 ? 7.130 4.866 -6.573 1.00 90.50 85 ILE A C 1
ATOM 681 O O . ILE A 1 85 ? 7.031 5.965 -7.132 1.00 90.50 85 ILE A O 1
ATOM 685 N N . TYR A 1 86 ? 6.103 4.216 -6.041 1.00 90.31 86 TYR A N 1
ATOM 686 C CA . TYR A 1 86 ? 4.739 4.713 -6.027 1.00 90.31 86 TYR A CA 1
ATOM 687 C C . TYR A 1 86 ? 4.204 4.767 -4.600 1.00 90.31 86 TYR A C 1
ATOM 689 O O . TYR A 1 86 ? 4.524 3.906 -3.779 1.00 90.31 86 TYR A O 1
ATOM 697 N N . GLU A 1 87 ? 3.356 5.750 -4.320 1.00 87.25 87 GLU A N 1
ATOM 698 C CA . GLU A 1 87 ? 2.546 5.782 -3.101 1.00 87.25 87 GLU A CA 1
ATOM 699 C C . GLU A 1 87 ? 1.070 5.523 -3.429 1.00 87.25 87 GLU A C 1
ATOM 701 O O . GLU A 1 87 ? 0.639 5.780 -4.557 1.00 87.25 87 GLU A O 1
ATOM 706 N N . PRO A 1 88 ? 0.269 5.014 -2.478 1.00 84.25 88 PRO A N 1
ATOM 707 C CA . PRO A 1 88 ? -1.167 4.869 -2.677 1.00 84.25 88 PRO A CA 1
ATOM 708 C C . PRO A 1 88 ? -1.821 6.230 -2.933 1.00 84.25 88 PRO A C 1
ATOM 710 O O . PRO A 1 88 ? -1.699 7.143 -2.121 1.00 84.25 88 PRO A O 1
ATOM 713 N N . ALA A 1 89 ? -2.560 6.354 -4.033 1.00 84.00 89 ALA A N 1
ATOM 714 C CA . ALA A 1 89 ? -3.271 7.588 -4.366 1.00 84.00 89 ALA A CA 1
ATOM 715 C C . ALA A 1 89 ? -4.453 7.861 -3.420 1.00 84.00 89 ALA A C 1
ATOM 717 O O . ALA A 1 89 ? -4.766 9.009 -3.116 1.00 84.00 89 ALA A O 1
ATOM 718 N N . ALA A 1 90 ? -5.078 6.798 -2.913 1.00 79.69 90 ALA A N 1
ATOM 719 C CA . ALA A 1 90 ? -6.120 6.858 -1.896 1.00 79.69 90 ALA A CA 1
ATOM 720 C C . ALA A 1 90 ? -5.506 6.705 -0.492 1.00 79.69 90 ALA A C 1
ATOM 722 O O . ALA A 1 90 ? -5.735 5.707 0.197 1.00 79.69 90 ALA A O 1
ATOM 723 N N . MET A 1 91 ? -4.680 7.672 -0.081 1.00 76.50 91 MET A N 1
ATOM 724 C CA . MET A 1 91 ? -4.045 7.642 1.236 1.00 76.50 91 MET A CA 1
ATOM 725 C C . MET A 1 91 ? -5.087 7.829 2.348 1.00 76.50 91 MET A C 1
ATOM 727 O O . MET A 1 91 ? -5.925 8.728 2.304 1.00 76.50 91 MET A O 1
ATOM 731 N N . ILE A 1 92 ? -5.031 6.972 3.365 1.00 81.69 92 ILE A N 1
ATOM 732 C CA . ILE A 1 92 ? -5.830 7.131 4.581 1.00 81.69 92 ILE A CA 1
ATOM 733 C C . ILE A 1 92 ? -5.075 8.116 5.476 1.00 81.69 92 ILE A C 1
ATOM 735 O O . ILE A 1 92 ? -4.080 7.739 6.091 1.00 81.69 92 ILE A O 1
ATOM 739 N N . GLU A 1 93 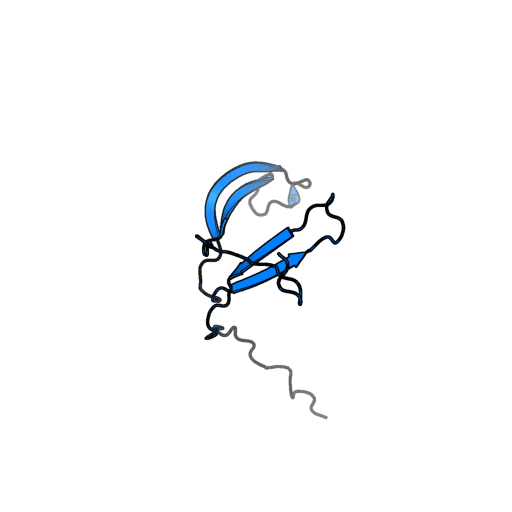? -5.514 9.377 5.499 1.00 74.50 93 GLU A N 1
ATOM 740 C CA . GLU A 1 93 ? -4.842 10.451 6.250 1.00 74.50 93 GLU A CA 1
ATOM 741 C C . GLU A 1 93 ? -4.872 10.206 7.763 1.00 74.50 93 GLU A C 1
ATOM 743 O O . GLU A 1 93 ? -3.838 10.274 8.421 1.00 74.50 93 GLU A O 1
ATOM 748 N N . ASP A 1 94 ? -6.045 9.860 8.296 1.00 80.50 94 ASP A N 1
ATOM 749 C CA . ASP A 1 94 ? -6.258 9.582 9.712 1.00 80.50 94 ASP A CA 1
ATOM 750 C C . ASP A 1 94 ? -7.236 8.415 9.885 1.00 80.50 94 ASP A C 1
ATOM 752 O O . ASP A 1 94 ? -8.324 8.386 9.306 1.00 80.50 94 ASP A O 1
ATOM 756 N N . ALA A 1 95 ? -6.871 7.452 10.731 1.00 81.62 95 ALA A N 1
ATOM 757 C CA . ALA A 1 95 ? -7.752 6.370 11.150 1.00 81.62 95 ALA A CA 1
ATOM 758 C C . ALA A 1 95 ? -7.460 5.979 12.600 1.00 81.62 95 ALA A C 1
ATOM 760 O O . ALA A 1 95 ? -6.317 5.979 13.050 1.00 81.62 95 ALA A O 1
ATOM 761 N N . SER A 1 96 ? -8.506 5.627 13.346 1.00 84.50 96 SER A N 1
ATOM 762 C CA . SER A 1 96 ? -8.388 5.096 14.705 1.00 84.50 96 SER A CA 1
ATOM 763 C C . SER A 1 96 ? -9.070 3.739 14.773 1.00 84.50 96 SER A C 1
ATOM 765 O O . SER A 1 96 ? -10.233 3.611 14.393 1.00 84.50 96 SER A O 1
ATOM 767 N N . VAL A 1 97 ? -8.347 2.734 15.263 1.00 83.69 97 VAL A N 1
ATOM 768 C CA . VAL A 1 97 ? -8.871 1.381 15.462 1.00 83.69 97 VAL A CA 1
ATOM 769 C C . VAL A 1 97 ? -8.866 1.078 16.951 1.00 83.69 97 VAL A C 1
ATOM 771 O O . VAL A 1 97 ? -7.830 1.169 17.606 1.00 83.69 97 VAL A O 1
ATOM 774 N N . PHE A 1 98 ? -10.034 0.723 17.4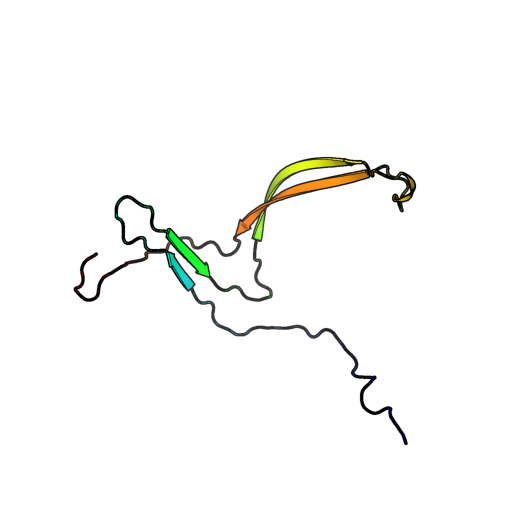76 1.00 85.75 98 PHE A N 1
ATOM 775 C CA . PHE A 1 98 ? -10.214 0.311 18.862 1.00 85.75 98 PHE A CA 1
ATOM 776 C C . PHE A 1 98 ? -10.501 -1.186 18.877 1.00 85.75 98 PHE A C 1
ATOM 778 O O . PHE A 1 98 ? -11.473 -1.635 18.270 1.00 85.75 98 PHE A O 1
ATOM 785 N N . VAL A 1 99 ? -9.642 -1.950 19.546 1.00 81.81 99 VAL A N 1
ATOM 786 C CA . VAL A 1 99 ? -9.846 -3.380 19.781 1.00 81.81 99 VAL A CA 1
ATOM 787 C C . VAL A 1 99 ? -10.342 -3.526 21.210 1.00 81.81 99 VAL A C 1
ATOM 789 O O . VAL A 1 99 ? -9.737 -2.978 22.127 1.00 81.81 99 VAL A O 1
ATOM 792 N N . THR A 1 100 ? -11.462 -4.217 21.388 1.00 83.00 100 THR A N 1
ATOM 793 C CA . THR A 1 100 ? -12.050 -4.468 22.705 1.00 83.00 100 THR A CA 1
ATOM 794 C C . THR A 1 100 ? -12.466 -5.921 22.811 1.00 83.00 100 THR A C 1
ATOM 796 O O . THR A 1 100 ? -12.955 -6.491 21.832 1.00 83.00 100 THR A O 1
ATOM 799 N N . ASP A 1 101 ? -12.324 -6.506 23.994 1.00 81.25 101 ASP A N 1
ATOM 800 C CA . ASP A 1 101 ? -12.975 -7.775 24.303 1.00 81.25 101 ASP A CA 1
ATOM 801 C C . ASP A 1 101 ? -14.468 -7.583 24.643 1.00 81.25 101 ASP A C 1
ATOM 803 O O . ASP A 1 101 ? -14.965 -6.463 24.810 1.00 81.25 101 ASP A O 1
ATOM 807 N N . ASP A 1 102 ? -15.198 -8.693 24.777 1.00 79.19 102 ASP A N 1
ATOM 808 C CA . ASP A 1 102 ? -16.628 -8.699 25.126 1.00 79.19 102 ASP A CA 1
ATOM 809 C C . ASP A 1 102 ? -16.924 -8.137 26.535 1.00 79.19 102 ASP A C 1
ATOM 811 O O . ASP A 1 102 ? -18.086 -7.952 26.905 1.00 79.19 102 ASP A O 1
ATOM 815 N N . GLN A 1 103 ? -15.894 -7.883 27.347 1.00 76.56 103 GLN A N 1
ATOM 816 C CA . GLN A 1 103 ? -15.992 -7.311 28.691 1.00 76.56 103 GLN A CA 1
ATOM 817 C C . GLN A 1 103 ? -15.664 -5.808 28.713 1.00 76.56 103 GLN A C 1
ATOM 819 O O . GLN A 1 103 ? -15.753 -5.183 29.772 1.00 76.56 103 GLN A O 1
ATOM 824 N N . GLY A 1 104 ? -15.335 -5.210 27.562 1.00 62.03 104 GLY A N 1
ATOM 825 C CA . GLY A 1 104 ? -14.936 -3.808 27.451 1.00 62.03 104 GLY A CA 1
ATOM 826 C C . GLY A 1 104 ? -13.503 -3.540 27.920 1.00 62.03 104 GLY A C 1
ATOM 827 O O . GLY A 1 104 ? -13.154 -2.384 28.166 1.00 62.03 104 GLY A O 1
ATOM 828 N N . GLY A 1 105 ? -12.689 -4.587 28.065 1.00 58.44 105 GLY A N 1
ATOM 829 C CA . GLY A 1 105 ? -11.246 -4.475 28.215 1.00 58.44 105 GLY A CA 1
ATOM 830 C C . GLY A 1 105 ? -10.608 -4.068 26.889 1.00 58.44 105 GLY A C 1
ATOM 831 O O . GLY A 1 105 ? -10.982 -4.580 25.832 1.00 58.44 105 GLY A O 1
ATOM 832 N N . SER A 1 106 ? -9.676 -3.119 26.960 1.00 55.88 106 SER A N 1
ATOM 833 C CA . SER A 1 106 ? -8.816 -2.674 25.855 1.00 55.88 106 SER A CA 1
ATOM 834 C C . SER A 1 106 ? -7.432 -3.290 25.963 1.00 55.88 106 SER A C 1
ATOM 836 O O . SER A 1 106 ? -6.898 -3.227 27.098 1.00 55.88 106 SER A O 1
#

Sequence (106 aa):
MNVLGCITTETEWEDLESDYDHVLNVFGLINLDSDQTSFIGLYRTTDLDELSQIFIGVDTVGYYEYEDEDKSEDGEGGYWVIDSIYEPAAMIEDASVFVTDDQGGS

Organism: NCBI:txid408172

Secondary structure (DSSP, 8-state):
----SSS----PPPP----PPP-EEEEEE--SSTTS--EEEEEE---SSS--EEEEEEEEEEEEE-SSGGG-SSS-SEEEEEEEEEEESS-----------TTS--